Protein AF-A0A318J1L9-F1 (afdb_monomer)

Foldseek 3Di:
DDPPPDDCPDDDDDPVVVVVLVVQQVVCCVVPVDGDDSRRSVSVVVVVVVVVVVVD

Radius of gyration: 12.6 Å; Cα contacts (8 Å, |Δi|>4): 19; chains: 1; bounding box: 30×26×31 Å

Sequence (56 aa):
MENLKYVFRNFSLPVPTFDHLKQFQREYERQHNAKLTNSQALAIILDEHKKSQEVS

Secondary structure (DSSP, 8-state):
--------------HHHHHHHHHHHHHHHHHHS-PPPHHHHHHHHHHHHHHHHHT-

Organism: NCBI:txid332411

pLDDT: mean 80.83, std 14.45, range [38.25, 94.5]

Structure (mmCIF, N/CA/C/O backbone):
data_AF-A0A318J1L9-F1
#
_entry.id   AF-A0A318J1L9-F1
#
loop_
_atom_site.group_PDB
_atom_site.id
_atom_site.type_symbol
_atom_site.label_atom_id
_atom_site.label_alt_id
_atom_site.label_comp_id
_atom_site.label_asym_id
_atom_site.label_entity_id
_atom_site.label_seq_id
_atom_site.pdbx_PDB_ins_code
_atom_site.Cartn_x
_atom_site.Cartn_y
_atom_site.Cartn_z
_atom_site.occupancy
_atom_site.B_iso_or_equiv
_atom_site.auth_seq_id
_atom_site.auth_comp_id
_atom_site.auth_asym_id
_atom_site.auth_atom_id
_atom_site.pdbx_PDB_model_num
ATOM 1 N N . MET A 1 1 ? -16.872 -5.601 -19.380 1.00 38.25 1 MET A N 1
ATOM 2 C CA . MET A 1 1 ? -15.448 -5.988 -19.332 1.00 38.25 1 MET A CA 1
ATOM 3 C C . MET A 1 1 ? -15.113 -6.264 -17.885 1.00 38.25 1 MET A C 1
ATOM 5 O O . MET A 1 1 ? -15.345 -5.398 -17.051 1.00 38.25 1 MET A O 1
ATOM 9 N N . GLU A 1 2 ? -14.729 -7.497 -17.576 1.00 44.34 2 GLU A N 1
ATOM 10 C CA . GLU A 1 2 ? -14.434 -7.938 -16.214 1.00 44.34 2 GLU A CA 1
ATOM 11 C C . GLU A 1 2 ? -13.354 -7.036 -15.606 1.00 44.34 2 GLU A C 1
ATOM 13 O O . GLU A 1 2 ? -12.245 -6.938 -16.128 1.00 44.34 2 GLU A O 1
ATOM 18 N N . ASN A 1 3 ? -13.704 -6.340 -14.521 1.00 52.03 3 ASN A N 1
ATOM 19 C CA . ASN A 1 3 ? -12.769 -5.604 -13.677 1.00 52.03 3 ASN A CA 1
ATOM 20 C C . ASN A 1 3 ? -11.813 -6.623 -13.045 1.00 52.03 3 ASN A C 1
ATOM 22 O O . ASN A 1 3 ? -12.040 -7.097 -11.929 1.00 52.03 3 ASN A O 1
ATOM 26 N N . LEU A 1 4 ? -10.768 -7.012 -13.776 1.00 52.16 4 LEU A N 1
ATOM 27 C CA . LEU A 1 4 ? -9.681 -7.811 -13.235 1.00 52.16 4 LEU A CA 1
ATOM 28 C C . LEU A 1 4 ? -9.023 -6.973 -12.136 1.00 52.16 4 LEU A C 1
ATOM 30 O O . LEU A 1 4 ? -8.200 -6.098 -12.395 1.00 52.16 4 LEU A O 1
ATOM 34 N N . LYS A 1 5 ? -9.432 -7.221 -10.886 1.00 61.19 5 LYS A N 1
ATOM 35 C CA . LYS A 1 5 ? -8.739 -6.748 -9.688 1.00 61.19 5 LYS A CA 1
ATOM 36 C C . LYS A 1 5 ? -7.339 -7.345 -9.738 1.00 61.19 5 LYS A C 1
ATOM 38 O O . LYS A 1 5 ? -7.141 -8.497 -9.364 1.00 61.19 5 LYS A O 1
ATOM 43 N N . TYR A 1 6 ? -6.383 -6.585 -10.262 1.00 63.44 6 TYR A N 1
ATOM 44 C CA . TYR A 1 6 ? -4.989 -6.997 -10.319 1.00 63.44 6 TYR A CA 1
ATOM 45 C C . TYR A 1 6 ? -4.500 -7.287 -8.898 1.00 63.44 6 TYR A C 1
ATOM 47 O O . TYR A 1 6 ? -4.431 -6.397 -8.051 1.00 63.44 6 TYR A O 1
ATOM 55 N N . VAL A 1 7 ? -4.193 -8.556 -8.622 1.00 63.78 7 VAL A N 1
ATOM 56 C CA . VAL A 1 7 ? -3.616 -8.980 -7.345 1.00 63.78 7 VAL A CA 1
ATOM 57 C C . VAL A 1 7 ? -2.103 -9.019 -7.504 1.00 63.78 7 VAL A C 1
ATOM 59 O O . VAL A 1 7 ? -1.535 -10.006 -7.972 1.00 63.78 7 VAL A O 1
ATOM 62 N N . PHE A 1 8 ? -1.437 -7.940 -7.101 1.00 68.25 8 PHE A N 1
ATOM 63 C CA . PHE A 1 8 ? 0.021 -7.904 -7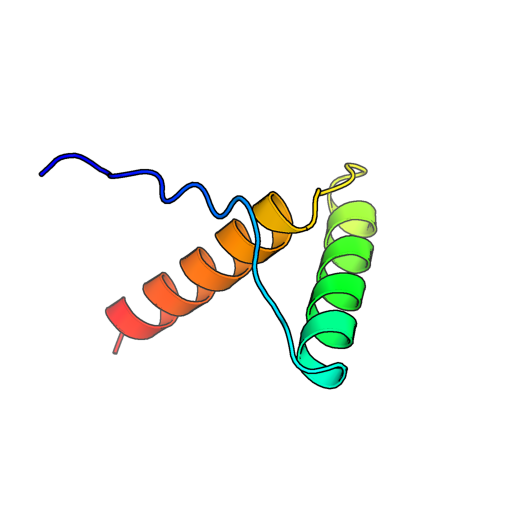.025 1.00 68.25 8 PHE A CA 1
ATOM 64 C C . PHE A 1 8 ? 0.482 -8.708 -5.807 1.00 68.25 8 PHE A C 1
ATOM 66 O O . PHE A 1 8 ? 0.371 -8.249 -4.667 1.00 68.25 8 PHE A O 1
ATOM 73 N N . ARG A 1 9 ? 0.962 -9.933 -6.056 1.00 69.25 9 ARG A N 1
ATOM 74 C CA . ARG A 1 9 ? 1.478 -10.824 -5.004 1.00 69.25 9 ARG A CA 1
ATOM 75 C C . ARG A 1 9 ? 2.889 -10.439 -4.575 1.00 69.25 9 ARG A C 1
ATOM 77 O O . ARG A 1 9 ? 3.132 -10.335 -3.384 1.00 69.25 9 ARG A O 1
ATOM 84 N N . ASN A 1 10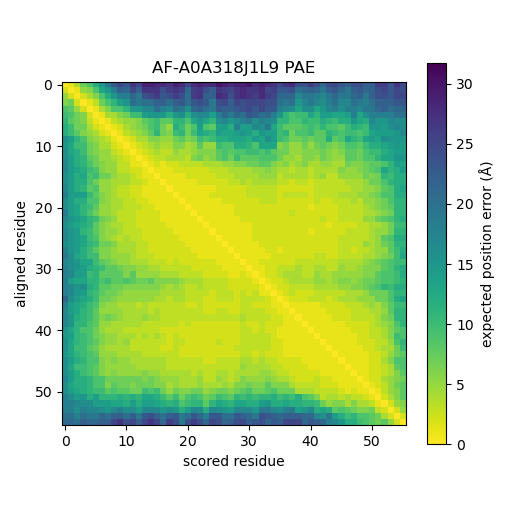 ? 3.769 -10.183 -5.541 1.00 74.00 10 ASN A N 1
ATOM 85 C CA . ASN A 1 10 ? 5.151 -9.762 -5.325 1.00 74.00 10 ASN A CA 1
ATOM 86 C C . ASN A 1 10 ? 5.501 -8.665 -6.331 1.00 74.00 10 ASN A C 1
ATOM 88 O O . ASN A 1 10 ? 5.140 -8.769 -7.503 1.00 74.00 10 ASN A O 1
ATOM 92 N N . PHE A 1 11 ? 6.207 -7.633 -5.881 1.00 76.00 11 PHE A N 1
ATOM 93 C CA . PHE A 1 11 ? 6.729 -6.574 -6.737 1.00 76.00 11 PHE A CA 1
ATOM 94 C C . PHE A 1 11 ? 8.005 -6.000 -6.121 1.00 76.00 11 PHE A C 1
ATOM 96 O O . PHE A 1 11 ? 8.160 -5.971 -4.899 1.00 76.00 11 PHE A O 1
ATOM 103 N N . SER A 1 12 ? 8.918 -5.552 -6.975 1.00 81.00 12 SER A N 1
ATOM 104 C CA . SER A 1 12 ? 10.147 -4.880 -6.563 1.00 81.00 12 SER A CA 1
ATOM 105 C C . SER A 1 12 ? 9.993 -3.390 -6.815 1.00 81.00 12 SER A C 1
ATOM 107 O O . SER A 1 12 ? 9.631 -2.984 -7.918 1.00 81.00 12 SER A O 1
ATOM 109 N N . LEU A 1 13 ? 10.261 -2.582 -5.792 1.00 81.25 13 LEU A N 1
ATOM 110 C CA . LEU A 1 13 ? 10.302 -1.130 -5.914 1.00 81.25 13 LEU A CA 1
ATOM 111 C C . LEU A 1 13 ? 11.736 -0.635 -5.748 1.00 81.25 13 LEU A C 1
ATOM 113 O O . LEU A 1 13 ? 12.444 -1.130 -4.866 1.00 81.25 13 LEU A O 1
ATOM 117 N N . PRO A 1 14 ? 12.150 0.379 -6.522 1.00 89.94 14 PRO A N 1
ATOM 118 C CA . PRO A 1 14 ? 13.281 1.211 -6.144 1.00 89.94 14 PRO A CA 1
ATOM 119 C C . PRO A 1 14 ? 13.071 1.775 -4.731 1.00 89.94 14 PRO A C 1
ATOM 121 O O . PRO A 1 14 ? 11.943 2.104 -4.357 1.00 89.94 14 PRO A O 1
ATOM 124 N N . VAL A 1 15 ? 14.154 1.930 -3.963 1.00 87.94 15 VAL A N 1
ATOM 125 C CA . VAL A 1 15 ? 14.102 2.463 -2.586 1.00 87.94 15 VAL A CA 1
ATOM 126 C C . VAL A 1 15 ? 13.309 3.779 -2.492 1.00 87.94 15 VAL A C 1
ATOM 128 O O . VAL A 1 15 ? 12.406 3.841 -1.661 1.00 87.94 15 VAL A O 1
ATOM 131 N N . PRO A 1 16 ? 13.499 4.772 -3.388 1.00 89.31 16 PRO A N 1
ATOM 132 C CA . PRO A 1 16 ? 12.725 6.015 -3.320 1.00 89.31 16 PRO A CA 1
ATOM 133 C C . PRO A 1 16 ? 11.212 5.806 -3.486 1.00 89.31 16 PRO A C 1
ATOM 135 O O . PRO A 1 16 ? 10.400 6.474 -2.848 1.00 89.31 16 PRO A O 1
ATOM 138 N N . THR A 1 17 ? 10.807 4.851 -4.326 1.00 86.25 17 THR A N 1
ATOM 139 C CA . THR A 1 17 ? 9.391 4.521 -4.537 1.00 86.25 17 THR A CA 1
ATOM 140 C C . THR A 1 17 ? 8.803 3.802 -3.323 1.00 86.25 17 THR A C 1
ATOM 142 O O . THR A 1 17 ? 7.636 3.999 -2.985 1.00 86.25 17 THR A O 1
ATOM 145 N N . PHE A 1 18 ? 9.606 2.986 -2.640 1.00 88.81 18 PHE A N 1
ATOM 146 C CA . PHE A 1 18 ? 9.205 2.362 -1.383 1.00 88.81 18 PHE A CA 1
ATOM 147 C C . PHE A 1 18 ? 9.024 3.393 -0.260 1.00 88.81 18 PHE A C 1
ATOM 149 O O . PHE A 1 18 ? 8.045 3.307 0.484 1.00 88.81 18 PHE A O 1
ATOM 156 N N . ASP A 1 19 ? 9.902 4.394 -0.174 1.00 91.38 19 ASP A N 1
ATOM 157 C CA . ASP A 1 19 ? 9.777 5.488 0.796 1.00 91.38 19 ASP A CA 1
ATOM 158 C C . ASP A 1 19 ? 8.491 6.291 0.576 1.00 91.38 19 ASP A C 1
ATOM 160 O O . ASP A 1 19 ? 7.744 6.533 1.527 1.00 91.38 19 ASP A O 1
ATOM 164 N N . HIS A 1 20 ? 8.169 6.609 -0.682 1.00 90.06 20 HIS A N 1
ATOM 165 C CA . HIS A 1 20 ? 6.897 7.241 -1.038 1.00 90.06 20 HIS A CA 1
ATOM 166 C C . HIS A 1 20 ? 5.692 6.393 -0.600 1.00 90.06 20 HIS A C 1
ATOM 168 O O . HIS A 1 20 ? 4.754 6.900 0.017 1.00 90.06 20 HIS A O 1
ATOM 174 N N . LEU A 1 21 ? 5.731 5.079 -0.845 1.00 90.88 21 LEU A N 1
ATOM 175 C CA . LEU A 1 21 ? 4.675 4.160 -0.412 1.00 90.88 21 LEU A CA 1
ATOM 176 C C . LEU A 1 21 ? 4.518 4.154 1.116 1.00 90.88 21 LEU A C 1
ATOM 178 O O . LEU A 1 21 ? 3.396 4.144 1.623 1.00 90.88 21 LEU A O 1
ATOM 182 N N . LYS A 1 22 ? 5.622 4.194 1.869 1.00 92.81 22 LYS A N 1
ATOM 183 C CA . LYS A 1 22 ? 5.589 4.267 3.337 1.00 92.81 22 LYS A CA 1
ATOM 184 C C . LYS A 1 22 ? 5.044 5.595 3.841 1.00 92.81 22 LYS A C 1
ATOM 186 O O . LYS A 1 22 ? 4.289 5.601 4.813 1.00 92.81 22 LYS A O 1
ATOM 191 N N . GLN A 1 23 ? 5.402 6.699 3.195 1.00 93.06 23 GLN A N 1
ATOM 192 C CA . GLN A 1 23 ? 4.854 8.012 3.512 1.00 93.06 23 GLN A CA 1
ATOM 193 C C . GLN A 1 23 ? 3.338 8.035 3.298 1.00 93.06 23 GLN A C 1
ATOM 195 O O . GLN A 1 23 ? 2.606 8.427 4.205 1.00 93.06 23 GLN A O 1
ATOM 200 N N . PHE A 1 24 ? 2.867 7.519 2.161 1.00 92.75 24 PHE A N 1
ATOM 201 C CA . PHE A 1 24 ? 1.441 7.379 1.873 1.00 92.75 24 PHE A CA 1
ATOM 202 C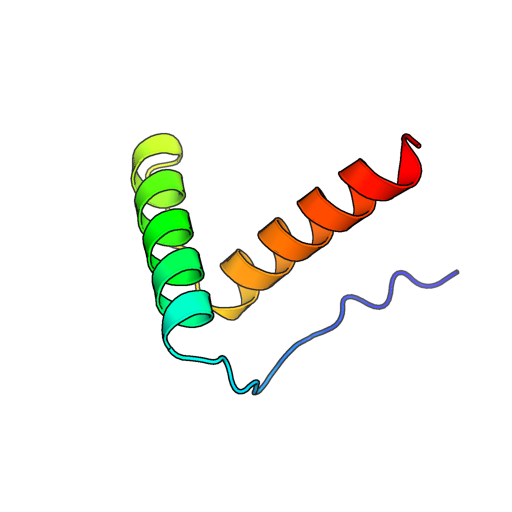 C . PHE A 1 24 ? 0.712 6.544 2.937 1.00 92.75 24 PHE A C 1
ATOM 204 O O . PHE A 1 24 ? -0.320 6.961 3.453 1.00 92.75 24 PHE A O 1
ATOM 211 N N . GLN A 1 25 ? 1.271 5.392 3.331 1.00 93.38 25 GLN A N 1
ATOM 212 C CA . GLN A 1 25 ? 0.682 4.543 4.377 1.00 93.38 25 GLN A CA 1
ATOM 213 C C . GLN A 1 25 ? 0.498 5.284 5.709 1.00 93.38 25 GLN A C 1
ATOM 215 O O . GLN A 1 25 ? -0.543 5.134 6.345 1.00 93.38 25 GLN A O 1
ATOM 220 N N . ARG A 1 26 ? 1.491 6.080 6.126 1.00 94.50 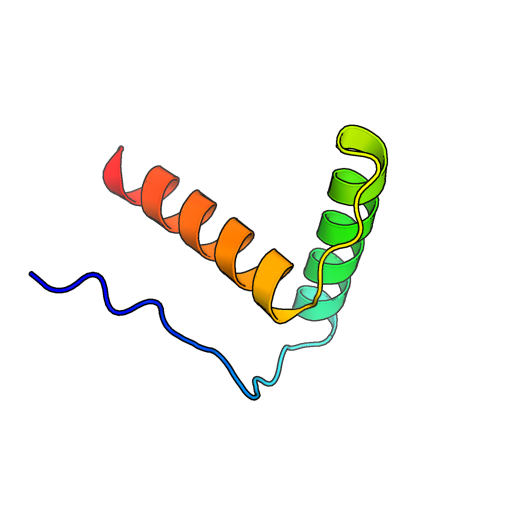26 ARG A N 1
ATOM 221 C CA . ARG A 1 26 ? 1.425 6.865 7.370 1.00 94.50 26 ARG A CA 1
ATOM 222 C C . ARG A 1 26 ? 0.357 7.949 7.301 1.00 94.50 26 ARG A C 1
ATOM 224 O O . ARG A 1 26 ? -0.365 8.158 8.270 1.00 94.50 26 ARG A O 1
ATOM 231 N N . GLU A 1 27 ? 0.260 8.627 6.163 1.00 93.56 27 GLU A N 1
ATOM 232 C CA . GLU A 1 27 ? -0.732 9.679 5.952 1.00 93.56 27 GLU A CA 1
ATOM 233 C C . GLU A 1 27 ? -2.154 9.102 5.951 1.00 93.56 27 GLU A C 1
ATOM 235 O O . GLU A 1 27 ? -3.033 9.618 6.638 1.00 93.56 27 GLU A O 1
ATOM 240 N N . TYR A 1 28 ? -2.356 7.967 5.281 1.00 93.50 28 TYR A N 1
ATOM 241 C CA . TYR A 1 28 ? -3.634 7.260 5.290 1.00 93.50 28 TYR A CA 1
ATOM 242 C C . TYR A 1 28 ? -4.021 6.787 6.699 1.00 93.50 28 TYR A C 1
ATOM 244 O O . TYR A 1 28 ? -5.164 6.962 7.121 1.00 93.50 28 TYR A O 1
ATOM 252 N N . GLU A 1 29 ? -3.073 6.228 7.460 1.00 94.50 29 GLU A N 1
ATOM 253 C CA . GLU A 1 29 ? -3.308 5.819 8.850 1.00 94.50 29 GLU A CA 1
ATOM 254 C C . GLU A 1 29 ? -3.708 7.013 9.723 1.00 94.50 29 GLU A C 1
ATOM 256 O O . GLU A 1 29 ? -4.650 6.909 10.505 1.00 94.50 29 GLU A O 1
ATOM 261 N N . ARG A 1 30 ? -3.064 8.170 9.537 1.00 93.88 30 ARG A N 1
ATOM 262 C CA . ARG A 1 30 ? -3.398 9.409 10.251 1.00 93.88 30 ARG A CA 1
ATOM 263 C C . ARG A 1 30 ? -4.818 9.898 9.954 1.00 93.88 30 ARG A C 1
ATOM 265 O O . ARG A 1 30 ? -5.474 10.413 10.854 1.00 93.88 30 ARG 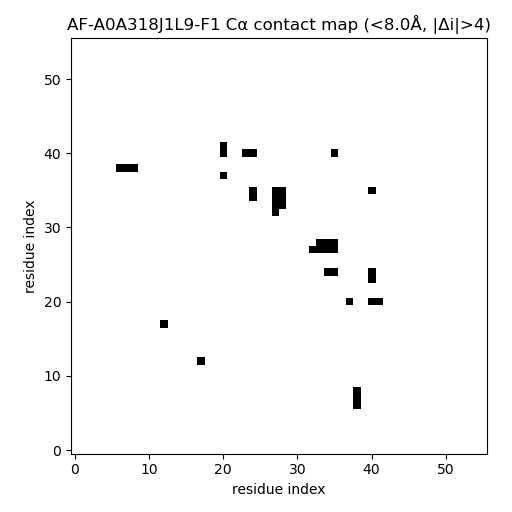A O 1
ATOM 272 N N . GLN A 1 31 ? -5.283 9.760 8.714 1.00 93.12 31 GLN A N 1
ATOM 273 C CA . GLN A 1 31 ? -6.587 10.268 8.273 1.00 93.12 31 GLN A CA 1
ATOM 274 C C . GLN A 1 31 ? -7.745 9.304 8.564 1.00 93.12 31 GLN A C 1
ATOM 276 O O . GLN A 1 31 ? -8.836 9.740 8.923 1.00 93.12 31 GLN A O 1
ATOM 281 N N . HIS A 1 32 ? -7.514 7.998 8.427 1.00 91.50 32 HIS A N 1
ATOM 282 C CA . HIS A 1 32 ? -8.565 6.976 8.497 1.00 91.50 32 HIS A CA 1
ATOM 283 C C . HIS A 1 32 ? -8.470 6.073 9.731 1.00 91.50 32 HIS A C 1
ATOM 285 O O . HIS A 1 32 ? -9.320 5.201 9.909 1.00 91.50 32 HIS A O 1
ATOM 291 N N . ASN A 1 33 ? -7.441 6.252 10.569 1.00 91.94 33 ASN A N 1
ATOM 292 C CA . ASN A 1 33 ? -7.132 5.400 11.721 1.00 91.94 33 ASN A CA 1
ATOM 293 C C . ASN A 1 33 ? -7.057 3.902 11.355 1.00 91.94 33 ASN A C 1
ATOM 295 O O . ASN A 1 33 ? -7.419 3.023 12.138 1.00 91.94 33 ASN A O 1
ATOM 299 N N . ALA A 1 34 ? -6.627 3.615 10.123 1.00 90.00 34 ALA A N 1
ATOM 300 C CA . ALA A 1 34 ? -6.593 2.282 9.541 1.00 90.00 34 ALA A CA 1
ATOM 301 C C . ALA A 1 34 ? -5.255 2.041 8.837 1.00 90.00 34 ALA A C 1
ATOM 303 O O . ALA A 1 34 ? -4.772 2.881 8.079 1.00 90.00 34 ALA A O 1
ATOM 304 N N . LYS A 1 35 ? -4.667 0.865 9.063 1.00 90.44 35 LYS A N 1
ATOM 305 C CA . LYS A 1 35 ? -3.397 0.468 8.445 1.00 90.44 35 LYS A CA 1
ATOM 306 C C . LYS A 1 35 ? -3.630 -0.172 7.085 1.00 90.44 35 LYS A C 1
ATOM 308 O O . LYS A 1 35 ? -4.488 -1.040 6.940 1.00 90.44 35 LYS A O 1
ATOM 313 N N . LEU A 1 36 ? -2.802 0.201 6.116 1.00 89.75 36 LEU A N 1
ATOM 314 C CA . LEU A 1 36 ? -2.782 -0.412 4.792 1.00 89.75 36 LEU A CA 1
ATOM 315 C C . LEU A 1 36 ? -1.617 -1.390 4.656 1.00 89.75 36 LEU A C 1
ATOM 317 O O . LEU A 1 36 ? -0.490 -1.107 5.060 1.00 89.75 36 LEU A O 1
ATOM 321 N N . THR A 1 37 ? -1.865 -2.517 3.997 1.00 88.88 37 THR A N 1
ATOM 322 C CA . THR A 1 37 ? -0.796 -3.372 3.464 1.00 88.88 37 THR A CA 1
ATOM 323 C C . THR A 1 37 ? -0.109 -2.696 2.274 1.00 88.88 37 THR A C 1
ATOM 325 O O . THR A 1 37 ? -0.649 -1.763 1.675 1.00 88.88 37 THR A O 1
ATOM 328 N N . ASN A 1 38 ? 1.083 -3.166 1.895 1.00 86.00 38 ASN A N 1
ATOM 329 C CA . ASN A 1 38 ? 1.803 -2.607 0.745 1.00 86.00 38 ASN A CA 1
ATOM 330 C C . ASN A 1 38 ? 0.985 -2.723 -0.553 1.00 86.00 38 ASN A C 1
ATOM 332 O O . ASN A 1 38 ? 0.925 -1.768 -1.320 1.00 86.00 38 ASN A O 1
ATOM 336 N N . SER A 1 39 ? 0.314 -3.858 -0.776 1.00 84.62 39 SER A N 1
ATOM 337 C CA . SER A 1 39 ? -0.515 -4.063 -1.970 1.00 84.62 39 SER A CA 1
ATOM 338 C C . SER A 1 39 ? -1.757 -3.168 -1.979 1.00 84.62 39 SER A C 1
ATOM 340 O O . SER A 1 39 ? -2.134 -2.682 -3.039 1.00 84.62 39 SER A O 1
ATOM 342 N N . GLN A 1 40 ? -2.376 -2.910 -0.820 1.00 86.94 40 GLN A N 1
ATO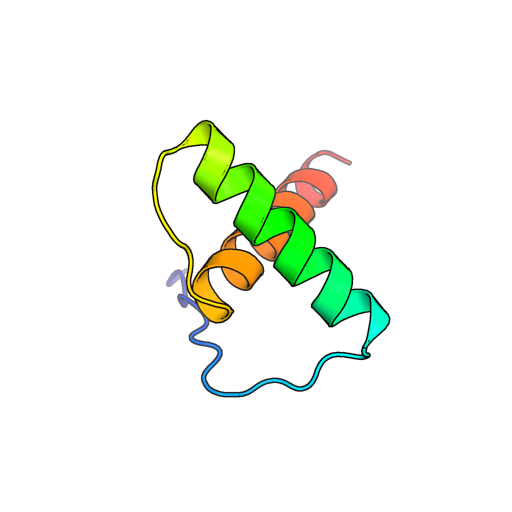M 343 C CA . GLN A 1 40 ? -3.505 -1.974 -0.727 1.00 86.94 40 GLN A CA 1
ATOM 344 C C . GLN A 1 40 ? -3.067 -0.532 -0.991 1.00 86.94 40 GLN A C 1
ATOM 346 O O . GLN A 1 40 ? -3.706 0.152 -1.782 1.00 86.94 40 GLN A O 1
ATOM 351 N N . ALA A 1 41 ? -1.964 -0.092 -0.378 1.00 89.31 41 ALA A N 1
ATOM 352 C CA . ALA A 1 41 ? -1.409 1.238 -0.620 1.00 89.31 41 ALA A CA 1
ATOM 353 C C . ALA A 1 41 ? -1.075 1.440 -2.105 1.00 89.31 41 ALA A C 1
ATOM 355 O O . ALA A 1 41 ? -1.472 2.436 -2.699 1.00 89.31 41 ALA A O 1
ATOM 356 N N . LEU A 1 42 ? -0.425 0.451 -2.726 1.00 86.94 42 LEU A N 1
ATOM 357 C CA . LEU A 1 42 ? -0.111 0.488 -4.150 1.00 86.94 42 LEU A CA 1
ATOM 358 C C . LEU A 1 42 ? -1.373 0.534 -5.022 1.00 86.94 42 LEU A C 1
ATOM 360 O O . LEU A 1 42 ? -1.422 1.308 -5.971 1.00 86.94 42 LEU A O 1
ATOM 364 N N . ALA A 1 43 ? -2.392 -0.272 -4.712 1.00 86.25 43 ALA A N 1
ATOM 365 C CA . ALA A 1 43 ? -3.638 -0.284 -5.474 1.00 86.25 43 ALA A CA 1
ATOM 366 C C . ALA A 1 43 ? -4.341 1.081 -5.457 1.00 86.25 43 ALA A C 1
ATOM 368 O O . ALA A 1 43 ? -4.840 1.505 -6.495 1.00 86.25 43 ALA A O 1
ATOM 369 N N . ILE A 1 44 ? -4.340 1.772 -4.313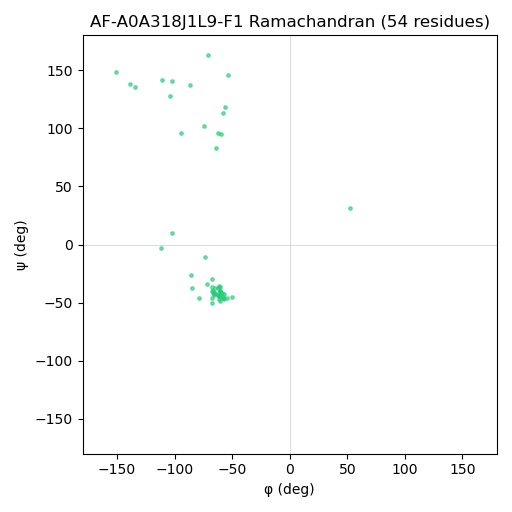 1.00 88.06 44 ILE A N 1
ATOM 370 C CA . ILE A 1 44 ? -4.935 3.108 -4.183 1.00 88.06 44 ILE A CA 1
ATOM 371 C C . ILE A 1 44 ? -4.133 4.130 -4.989 1.00 88.06 44 ILE A C 1
ATOM 373 O O . ILE A 1 44 ? -4.709 4.815 -5.826 1.00 88.06 44 ILE A O 1
ATOM 377 N N . ILE A 1 45 ? -2.808 4.164 -4.816 1.00 87.12 45 ILE A N 1
ATOM 378 C CA . ILE A 1 45 ? -1.921 5.067 -5.567 1.00 87.12 45 ILE A CA 1
ATOM 379 C C . ILE A 1 45 ? -2.122 4.885 -7.082 1.00 87.12 45 ILE A C 1
ATOM 381 O O . ILE A 1 45 ? -2.275 5.853 -7.822 1.00 87.12 45 ILE A O 1
ATOM 385 N N . LEU A 1 46 ? -2.163 3.640 -7.564 1.00 85.81 46 LEU A N 1
ATOM 386 C CA . LEU A 1 46 ? -2.382 3.354 -8.985 1.00 85.81 46 LEU A CA 1
ATOM 387 C C . LEU A 1 46 ? -3.773 3.785 -9.469 1.00 85.81 46 LEU A C 1
ATOM 389 O O . LEU A 1 46 ? -3.895 4.248 -10.602 1.00 85.81 46 LEU A O 1
ATOM 393 N N . ASP A 1 47 ? -4.809 3.633 -8.645 1.00 86.06 47 ASP A N 1
ATOM 394 C CA . ASP A 1 47 ? -6.168 4.084 -8.964 1.00 86.06 47 ASP A CA 1
ATOM 395 C C . ASP A 1 47 ? -6.250 5.620 -9.043 1.00 86.06 47 ASP A C 1
ATOM 397 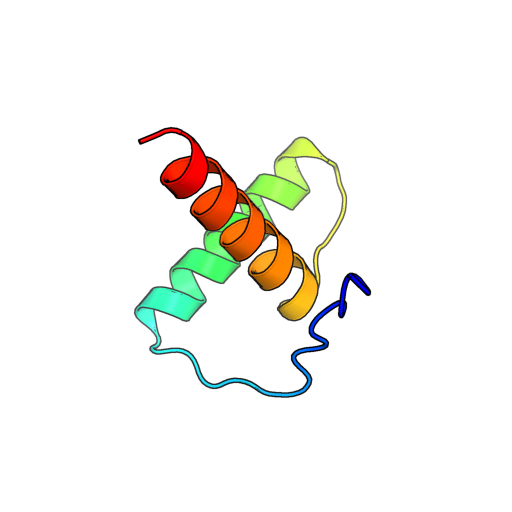O O . ASP A 1 47 ? -6.829 6.161 -9.984 1.00 86.06 47 ASP A O 1
ATOM 401 N N . GLU A 1 48 ? -5.594 6.332 -8.121 1.00 86.06 48 GLU A N 1
ATOM 402 C CA . GLU A 1 48 ? -5.474 7.798 -8.135 1.00 86.06 48 GLU A CA 1
ATOM 403 C C . GLU A 1 48 ? -4.756 8.302 -9.395 1.00 86.06 48 GLU A C 1
ATOM 405 O O . GLU A 1 48 ? -5.220 9.241 -10.052 1.00 86.06 48 GLU A O 1
ATOM 410 N N . HIS A 1 49 ? -3.660 7.647 -9.787 1.00 85.06 49 HIS A N 1
ATOM 411 C CA . HIS A 1 49 ? -2.945 7.984 -11.017 1.00 85.06 49 HIS A CA 1
ATOM 412 C C . HIS A 1 49 ? -3.791 7.726 -12.267 1.00 85.06 49 HIS A C 1
ATOM 414 O O . HIS A 1 49 ? -3.805 8.568 -13.164 1.00 85.06 49 HIS A O 1
ATOM 420 N N . LYS A 1 50 ? -4.523 6.605 -12.328 1.00 81.44 50 LYS A N 1
ATOM 421 C CA . LYS A 1 50 ? -5.421 6.307 -13.455 1.00 81.44 50 LYS A CA 1
ATOM 422 C C . LYS A 1 50 ? -6.506 7.367 -13.607 1.00 81.44 50 LYS A C 1
ATOM 424 O O . LYS A 1 50 ? -6.665 7.909 -14.694 1.00 81.44 50 LYS A O 1
ATOM 429 N N . LYS A 1 51 ? -7.182 7.725 -12.512 1.00 81.62 51 LYS A N 1
ATOM 430 C CA . LYS A 1 51 ? -8.199 8.790 -12.515 1.00 81.62 51 LYS A CA 1
ATOM 431 C C . LYS A 1 51 ? -7.626 10.138 -12.934 1.00 81.62 51 LYS A C 1
ATOM 433 O O . LYS A 1 51 ? -8.290 10.885 -13.637 1.00 81.62 51 LYS A O 1
ATOM 438 N N . SER A 1 52 ? -6.389 10.438 -12.540 1.00 76.75 52 SER A N 1
ATOM 439 C CA . SER A 1 52 ? -5.721 11.677 -12.952 1.00 76.75 52 SER A CA 1
ATOM 440 C C . SER A 1 52 ? -5.415 11.711 -14.454 1.00 76.75 52 SER A C 1
ATOM 442 O O . SER A 1 52 ? -5.404 12.788 -15.041 1.00 76.75 52 SER A O 1
ATOM 444 N N . GLN A 1 53 ? -5.189 10.554 -1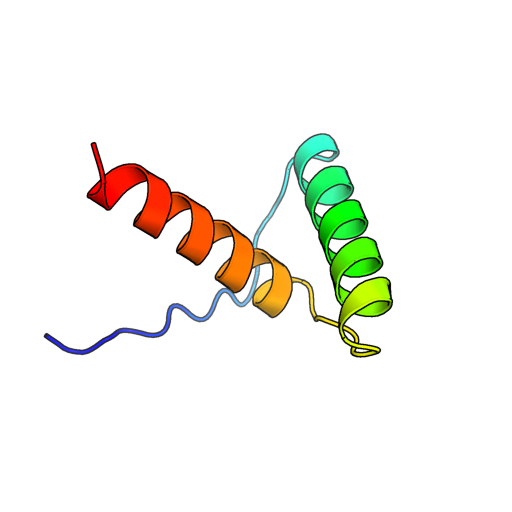5.088 1.00 69.44 53 GLN A N 1
ATOM 445 C CA . GLN A 1 53 ? -4.930 10.465 -16.530 1.00 69.44 53 GLN A CA 1
ATOM 446 C C . GLN A 1 53 ? -6.197 10.386 -17.388 1.00 69.44 53 GLN A C 1
ATOM 448 O O . GLN A 1 53 ? -6.164 10.822 -18.531 1.00 69.44 53 GLN A O 1
ATOM 453 N N . GLU A 1 54 ? -7.311 9.880 -16.858 1.00 59.50 54 GLU A N 1
ATOM 454 C CA . GLU A 1 54 ? -8.600 9.857 -17.570 1.00 59.50 54 GLU A CA 1
ATOM 455 C C . GLU A 1 54 ? -9.281 11.238 -17.662 1.00 59.50 54 GLU A C 1
ATOM 457 O O . GLU A 1 54 ? -10.249 11.392 -18.401 1.00 59.50 54 GLU A O 1
ATOM 462 N N . VAL A 1 55 ? -8.784 12.248 -16.936 1.00 54.44 55 VAL A N 1
ATOM 463 C CA . VAL A 1 55 ? -9.322 13.626 -16.925 1.00 54.44 55 VAL A CA 1
ATOM 464 C C . VAL A 1 55 ? -8.475 14.595 -17.783 1.00 54.44 55 VAL A C 1
ATOM 466 O O . VAL A 1 55 ? -8.696 15.803 -17.742 1.00 54.44 55 VAL A O 1
ATOM 469 N N . SER A 1 56 ? -7.511 14.097 -18.573 1.00 47.84 56 SER A N 1
ATOM 470 C CA . SER A 1 56 ? -6.742 14.899 -19.553 1.00 47.84 56 SER A CA 1
ATOM 471 C C . SER A 1 56 ? -7.266 14.772 -20.979 1.00 47.84 56 SER A C 1
ATOM 473 O O . SER A 1 56 ? -7.599 13.639 -21.387 1.00 47.84 56 SER A O 1
#

Solvent-accessible surface area (backbone atoms only — not comparable to full-atom values): 3581 Å² total; per-residue (Å²): 131,84,81,74,77,81,77,72,86,78,85,90,67,60,68,73,59,46,52,52,52,53,53,51,38,53,52,46,24,72,75,66,77,44,86,61,54,74,59,56,47,49,53,51,56,53,49,53,52,50,56,62,57,73,76,108

Mean predicted aligned error: 7.42 Å

Nearest PDB structures (foldseek):
  1tlv-assembly1_A-2  TM=6.731E-01  e=1.886E+00  Bacillus subtilis
  1zx3-assembly1_A  TM=5.867E-01  e=8.361E+00  Nitrosomonas europaea ATCC 19718